Protein AF-A0A950N643-F1 (afdb_monomer_lite)

Radius of gyration: 14.78 Å; chains: 1; bounding box: 33×23×45 Å

Structure (mmCIF, N/CA/C/O backbone):
data_AF-A0A950N643-F1
#
_entry.id   AF-A0A950N643-F1
#
loop_
_atom_site.group_PDB
_atom_site.id
_atom_site.type_symbol
_atom_site.label_atom_id
_atom_site.label_alt_id
_atom_site.label_comp_id
_atom_site.label_asym_id
_atom_site.label_entity_id
_atom_site.label_seq_id
_atom_site.pdbx_PDB_ins_code
_atom_site.Cartn_x
_atom_site.Cartn_y
_atom_site.Cartn_z
_atom_site.occupancy
_atom_site.B_iso_or_equiv
_atom_site.auth_seq_id
_atom_site.auth_comp_id
_atom_site.auth_asym_id
_atom_site.auth_atom_id
_atom_site.pdbx_PDB_model_num
ATOM 1 N N . MET A 1 1 ? -12.542 -0.946 17.076 1.00 48.72 1 MET A N 1
ATOM 2 C CA . MET A 1 1 ? -11.408 -0.650 16.179 1.00 48.72 1 MET A CA 1
ATOM 3 C C . MET A 1 1 ? -12.003 -0.438 14.802 1.00 48.72 1 MET A C 1
ATOM 5 O O . MET A 1 1 ? -13.019 -1.062 14.523 1.00 48.72 1 MET A O 1
ATOM 9 N N . ALA A 1 2 ? -11.521 0.533 14.033 1.00 50.44 2 ALA A N 1
ATOM 10 C CA . ALA A 1 2 ? -12.123 0.854 12.746 1.00 50.44 2 ALA A CA 1
ATOM 11 C C . ALA A 1 2 ? -11.788 -0.253 11.733 1.00 50.44 2 ALA A C 1
ATOM 13 O O . ALA A 1 2 ? -10.624 -0.421 11.410 1.00 50.44 2 ALA A O 1
ATOM 14 N N . ASP A 1 3 ? -12.788 -0.972 11.209 1.00 61.88 3 ASP A N 1
ATOM 15 C CA . ASP A 1 3 ? -12.683 -1.884 10.047 1.00 61.88 3 ASP A CA 1
ATOM 16 C C . ASP A 1 3 ? -12.406 -1.116 8.734 1.00 61.88 3 ASP A C 1
ATOM 18 O O . ASP A 1 3 ? -13.047 -1.327 7.702 1.00 61.88 3 ASP A O 1
ATOM 22 N N . ARG A 1 4 ? -11.530 -0.109 8.772 1.00 78.00 4 ARG A N 1
ATOM 23 C CA . ARG A 1 4 ? -11.276 0.771 7.633 1.00 78.00 4 ARG A CA 1
ATOM 24 C C . ARG A 1 4 ? -10.015 0.337 6.919 1.00 78.00 4 ARG A C 1
ATOM 26 O O . ARG A 1 4 ? -8.925 0.406 7.468 1.00 78.00 4 ARG A O 1
ATOM 33 N N . HIS A 1 5 ? -10.208 -0.047 5.669 1.00 84.00 5 HIS A N 1
ATOM 34 C CA . HIS A 1 5 ? -9.138 -0.226 4.709 1.00 84.00 5 HIS A CA 1
ATOM 35 C C . HIS A 1 5 ? -8.853 1.112 4.030 1.00 84.00 5 HIS A C 1
ATOM 37 O O . HIS A 1 5 ? -9.776 1.833 3.638 1.00 84.00 5 HIS A O 1
ATOM 43 N N . TYR A 1 6 ? -7.576 1.437 3.881 1.00 88.50 6 TYR A N 1
ATOM 44 C CA . TYR A 1 6 ? -7.103 2.629 3.196 1.00 88.50 6 TYR A CA 1
ATOM 45 C C . TYR A 1 6 ? -6.353 2.216 1.937 1.00 88.50 6 TYR A C 1
ATOM 47 O O . TYR A 1 6 ? -5.397 1.452 2.002 1.00 88.50 6 TYR A O 1
ATOM 55 N N . CYS A 1 7 ? -6.786 2.723 0.787 1.00 89.94 7 CYS A N 1
ATOM 56 C CA . CYS A 1 7 ? -6.141 2.457 -0.495 1.00 89.94 7 CYS A CA 1
ATOM 57 C C . CYS A 1 7 ? -5.349 3.685 -0.948 1.00 89.94 7 CYS A C 1
ATOM 59 O O . CYS A 1 7 ? -5.884 4.799 -0.948 1.00 89.94 7 CYS A O 1
ATOM 61 N N . PHE A 1 8 ? -4.113 3.474 -1.389 1.00 90.00 8 PHE A N 1
ATOM 62 C CA . PHE A 1 8 ? -3.207 4.513 -1.866 1.00 90.00 8 PHE A CA 1
ATOM 63 C C . PHE A 1 8 ? -2.566 4.121 -3.197 1.00 90.00 8 PHE A C 1
ATOM 65 O O . PHE A 1 8 ? -2.292 2.949 -3.439 1.00 90.00 8 PHE A O 1
ATOM 72 N N . VAL A 1 9 ? -2.289 5.113 -4.040 1.00 88.31 9 VAL A N 1
ATOM 73 C CA . VAL A 1 9 ? -1.297 5.016 -5.118 1.00 88.31 9 VAL A CA 1
ATOM 74 C C . VAL A 1 9 ? -0.037 5.695 -4.634 1.00 88.31 9 VAL A C 1
ATOM 76 O O . VAL A 1 9 ? -0.090 6.831 -4.170 1.00 88.31 9 VAL A O 1
ATOM 79 N N . VAL A 1 10 ? 1.082 5.010 -4.779 1.00 86.50 10 VAL A N 1
ATOM 80 C CA . VAL A 1 10 ? 2.407 5.550 -4.531 1.00 86.50 10 VAL A CA 1
ATOM 81 C C . VAL A 1 10 ? 3.131 5.611 -5.864 1.00 86.50 10 VAL A C 1
ATOM 83 O O . VAL A 1 10 ? 3.500 4.579 -6.430 1.00 86.50 10 VAL A O 1
ATOM 86 N N . ASP A 1 11 ? 3.288 6.819 -6.391 1.00 82.00 11 ASP A N 1
ATOM 87 C CA . ASP A 1 11 ? 4.081 7.034 -7.596 1.00 82.00 11 ASP A CA 1
ATOM 88 C C . ASP A 1 11 ? 5.568 6.915 -7.253 1.00 82.00 11 ASP A C 1
ATOM 90 O O . ASP A 1 11 ? 6.001 7.276 -6.155 1.00 82.00 11 ASP A O 1
ATOM 94 N N . PHE A 1 12 ? 6.377 6.408 -8.180 1.00 74.56 12 PHE A N 1
ATOM 95 C CA . PHE A 1 12 ? 7.824 6.439 -8.020 1.00 74.56 12 PHE A CA 1
ATOM 96 C C . PHE A 1 12 ? 8.524 6.808 -9.322 1.00 74.56 12 PHE A C 1
ATOM 98 O O . PHE A 1 12 ? 8.156 6.369 -10.414 1.00 74.56 12 PHE A O 1
ATOM 105 N N . GLU A 1 13 ? 9.560 7.627 -9.181 1.00 64.00 13 GLU A N 1
ATOM 106 C CA . GLU A 1 13 ? 10.451 8.005 -10.267 1.00 64.00 13 GLU A CA 1
ATOM 107 C C . GLU A 1 13 ? 11.688 7.107 -10.187 1.00 64.00 13 GLU A C 1
ATOM 109 O O . GLU A 1 13 ? 12.497 7.218 -9.268 1.00 64.00 13 GLU A O 1
ATOM 114 N N . GLY A 1 14 ? 11.806 6.167 -11.124 1.00 54.09 14 GLY A N 1
ATOM 115 C CA . GLY A 1 14 ? 13.040 5.420 -11.353 1.00 54.09 14 GLY A CA 1
ATOM 116 C C . GLY A 1 14 ? 13.685 5.911 -12.643 1.00 54.09 14 GLY A C 1
ATOM 117 O O . GLY A 1 14 ? 13.006 5.988 -13.668 1.00 54.09 14 GLY A O 1
ATOM 118 N N . GLU A 1 15 ? 14.979 6.237 -12.622 1.00 48.28 15 GLU A N 1
ATOM 119 C CA . GLU A 1 15 ? 15.734 6.428 -13.865 1.00 48.28 15 GLU A CA 1
ATOM 120 C C . GLU A 1 15 ? 15.702 5.115 -14.658 1.00 48.28 15 GLU A C 1
ATOM 122 O O . GLU A 1 15 ? 16.027 4.050 -14.150 1.00 48.28 15 GLU A O 1
ATOM 127 N N . THR A 1 16 ? 15.281 5.133 -15.916 1.00 48.22 16 THR A N 1
ATOM 128 C CA . THR A 1 16 ? 15.392 3.941 -16.761 1.00 48.22 16 THR A CA 1
ATOM 129 C C . THR A 1 16 ? 16.871 3.650 -17.016 1.00 48.22 16 THR A C 1
ATOM 131 O O . THR A 1 16 ? 17.483 4.317 -17.850 1.00 48.22 16 THR A O 1
ATOM 134 N N . THR A 1 17 ? 17.456 2.641 -16.362 1.00 40.19 17 THR A N 1
ATOM 135 C CA . THR A 1 17 ? 18.670 2.015 -16.902 1.00 40.19 17 THR A CA 1
ATOM 136 C C . THR A 1 17 ? 18.299 1.393 -18.242 1.00 40.19 17 THR A C 1
ATOM 138 O O . THR A 1 17 ? 17.423 0.536 -18.318 1.00 40.19 17 THR A O 1
ATOM 141 N N . THR A 1 18 ? 18.939 1.871 -19.306 1.00 40.62 18 THR A N 1
ATOM 142 C CA . THR A 1 18 ? 18.749 1.523 -20.725 1.00 40.62 18 THR A CA 1
ATOM 143 C C . THR A 1 18 ? 19.126 0.080 -21.086 1.00 40.62 18 THR A C 1
ATOM 145 O O . THR A 1 18 ? 19.541 -0.188 -22.211 1.00 40.62 18 THR A O 1
ATOM 148 N N . GLU A 1 19 ? 18.997 -0.866 -20.162 1.00 39.44 19 GLU A N 1
ATOM 149 C CA . GLU A 1 19 ? 19.151 -2.285 -20.455 1.00 39.44 19 GLU A CA 1
ATOM 150 C C . GLU A 1 19 ? 17.757 -2.920 -20.526 1.00 39.44 19 GLU A C 1
ATOM 152 O O . GLU A 1 19 ? 17.035 -2.928 -19.525 1.00 39.44 19 GLU A O 1
ATOM 157 N N . PRO A 1 20 ? 17.332 -3.415 -21.706 1.00 41.81 20 PRO A N 1
ATOM 158 C CA . PRO A 1 20 ? 16.043 -4.064 -21.878 1.00 41.81 20 PRO A CA 1
ATOM 159 C C . PRO A 1 20 ? 16.101 -5.458 -21.248 1.00 41.81 20 PRO A C 1
ATOM 161 O O . PRO A 1 20 ? 16.168 -6.479 -21.930 1.00 41.81 20 PRO A O 1
ATOM 164 N N . THR A 1 21 ? 16.064 -5.520 -19.921 1.00 43.59 21 THR A N 1
ATOM 165 C CA . THR A 1 21 ? 15.806 -6.763 -19.197 1.00 43.59 21 THR A CA 1
ATOM 166 C C . THR A 1 21 ? 14.306 -7.017 -19.258 1.00 43.59 21 THR A C 1
ATOM 168 O O . THR A 1 21 ? 13.578 -6.694 -18.331 1.00 43.59 21 THR A O 1
ATOM 171 N N . ALA A 1 22 ? 13.846 -7.494 -20.417 1.00 43.16 22 ALA A N 1
ATOM 172 C CA . ALA A 1 22 ? 12.583 -8.195 -20.651 1.00 43.16 22 ALA A CA 1
ATOM 173 C C . ALA A 1 22 ? 11.421 -7.891 -19.675 1.00 43.16 22 ALA A C 1
ATOM 175 O O . ALA A 1 22 ? 10.872 -8.807 -19.082 1.00 43.16 22 ALA A O 1
ATOM 176 N N . PHE A 1 23 ? 11.029 -6.624 -19.527 1.00 37.84 23 PHE A N 1
ATOM 177 C CA . PHE A 1 23 ? 9.724 -6.197 -19.015 1.00 37.84 23 PHE A CA 1
ATOM 178 C C . PHE A 1 23 ? 9.504 -4.734 -19.431 1.00 37.84 23 PHE A C 1
ATOM 180 O O . PHE A 1 23 ? 9.961 -3.810 -18.766 1.00 37.84 23 PHE A O 1
ATOM 187 N N . GLY A 1 24 ? 8.830 -4.549 -20.572 1.00 36.84 24 GLY A N 1
ATOM 188 C CA . GLY A 1 24 ? 8.222 -3.285 -21.002 1.00 36.84 24 GLY A CA 1
ATOM 189 C C . GLY A 1 24 ? 9.182 -2.118 -21.244 1.00 36.84 24 GLY A C 1
ATOM 190 O O . GLY A 1 24 ? 9.481 -1.340 -20.339 1.00 36.84 24 GLY A O 1
ATOM 191 N N . GLU A 1 25 ? 9.600 -1.948 -22.498 1.00 34.69 25 GLU A N 1
ATOM 192 C CA . GLU A 1 25 ? 10.139 -0.684 -23.003 1.00 34.69 25 GLU A CA 1
ATOM 193 C C . GLU A 1 25 ? 9.159 0.473 -22.716 1.00 34.69 25 GLU A C 1
ATOM 195 O O . GLU A 1 25 ? 7.977 0.383 -23.037 1.00 34.69 25 GLU A O 1
ATOM 200 N N . GLY A 1 26 ? 9.663 1.566 -22.131 1.00 37.91 26 GLY A N 1
ATOM 201 C CA . GLY A 1 26 ? 8.942 2.839 -22.004 1.00 37.91 26 GLY A CA 1
ATOM 202 C C . GLY A 1 26 ? 8.021 2.965 -20.787 1.00 37.91 26 GLY A C 1
ATOM 203 O O . GLY A 1 26 ? 6.809 3.059 -20.929 1.00 37.91 26 GLY A O 1
ATOM 204 N N . LEU A 1 27 ? 8.584 3.051 -19.579 1.00 43.62 27 LEU A N 1
ATOM 205 C CA . LEU A 1 27 ? 7.814 3.334 -18.363 1.00 43.62 27 LEU A CA 1
ATOM 206 C C . LEU A 1 27 ? 8.223 4.694 -17.791 1.00 43.62 27 LEU A C 1
ATOM 208 O O . LEU A 1 27 ? 9.147 4.781 -16.994 1.00 43.62 27 LEU A O 1
ATOM 212 N N . THR A 1 28 ? 7.539 5.761 -18.208 1.00 46.94 28 THR A N 1
ATOM 213 C CA . THR A 1 28 ? 7.736 7.117 -17.660 1.00 46.94 28 THR A CA 1
ATOM 214 C C . THR A 1 28 ? 7.043 7.331 -16.314 1.00 46.94 28 THR A C 1
ATOM 216 O O . THR A 1 28 ? 7.369 8.292 -15.627 1.00 46.94 28 THR A O 1
ATOM 219 N N . ARG A 1 29 ? 6.115 6.449 -15.912 1.00 53.22 29 ARG A N 1
ATOM 220 C CA . ARG A 1 29 ? 5.518 6.409 -14.567 1.00 53.22 29 ARG A CA 1
ATOM 221 C C . ARG A 1 29 ? 5.190 4.972 -14.187 1.00 53.22 29 ARG A C 1
ATOM 223 O O . ARG A 1 29 ? 4.379 4.325 -14.849 1.00 53.22 29 ARG A O 1
ATOM 230 N N . ARG A 1 30 ? 5.826 4.474 -13.133 1.00 71.88 30 ARG A N 1
ATOM 231 C CA . ARG A 1 30 ? 5.443 3.231 -12.464 1.00 71.88 30 ARG A CA 1
ATOM 232 C C . ARG A 1 30 ? 4.845 3.627 -11.120 1.00 71.88 30 ARG A C 1
ATOM 234 O O . ARG A 1 30 ? 5.340 4.549 -10.475 1.00 71.88 30 ARG A O 1
ATOM 241 N N . SER A 1 31 ? 3.767 2.969 -10.726 1.00 79.44 31 SER A N 1
ATOM 242 C CA . SER A 1 31 ? 3.124 3.242 -9.447 1.00 79.44 31 SER A CA 1
ATOM 243 C C . SER A 1 31 ? 2.812 1.948 -8.720 1.00 79.44 31 SER A C 1
ATOM 245 O O . SER A 1 31 ? 2.638 0.894 -9.333 1.00 79.44 31 SER A O 1
ATOM 247 N N . VAL A 1 32 ? 2.803 2.007 -7.396 1.00 86.25 32 VAL A N 1
ATOM 248 C CA . VAL A 1 32 ? 2.423 0.890 -6.536 1.00 86.25 32 VAL A CA 1
ATOM 249 C C . VAL A 1 32 ? 1.085 1.237 -5.916 1.00 86.25 32 VAL A C 1
ATOM 251 O O . VAL A 1 32 ? 0.941 2.287 -5.295 1.00 86.25 32 VAL A O 1
ATOM 254 N N . ILE A 1 33 ? 0.095 0.373 -6.089 1.00 89.88 33 ILE A N 1
ATOM 255 C CA . ILE A 1 33 ? -1.148 0.484 -5.331 1.00 89.88 33 ILE A CA 1
ATOM 256 C C . ILE A 1 33 ? -0.936 -0.268 -4.030 1.00 89.88 33 ILE A C 1
ATOM 258 O O . ILE A 1 33 ? -0.491 -1.411 -4.063 1.00 89.88 33 ILE A O 1
ATOM 262 N N . VAL A 1 34 ? -1.232 0.365 -2.902 1.00 90.56 34 VAL A N 1
ATOM 263 C CA . VAL A 1 34 ? -1.120 -0.253 -1.582 1.00 90.56 34 VAL A CA 1
ATOM 264 C C . VAL A 1 34 ? -2.437 -0.107 -0.848 1.00 90.56 34 VAL A C 1
ATOM 266 O O . VAL A 1 34 ? -2.996 0.984 -0.745 1.00 90.56 34 VAL A O 1
ATOM 269 N N . GLU A 1 35 ? -2.929 -1.219 -0.339 1.00 92.62 35 GLU A N 1
ATOM 270 C CA . GLU A 1 35 ? -4.045 -1.282 0.578 1.00 92.62 35 GLU A CA 1
ATOM 271 C C . GLU A 1 35 ? -3.523 -1.591 1.977 1.00 92.62 35 GLU A C 1
ATOM 273 O O . GLU A 1 35 ? -2.801 -2.565 2.183 1.00 92.62 35 GLU A O 1
ATOM 278 N N . VAL A 1 36 ? -3.932 -0.765 2.932 1.00 90.56 36 VAL A N 1
ATOM 279 C CA . VAL A 1 36 ? -3.579 -0.879 4.342 1.00 90.56 36 VAL A CA 1
ATOM 280 C C . VAL A 1 36 ? -4.860 -1.110 5.133 1.00 90.56 36 VAL A C 1
ATOM 282 O O . VAL A 1 36 ? -5.735 -0.244 5.199 1.00 90.56 36 VAL A O 1
ATOM 285 N N . GLY A 1 37 ? -4.986 -2.309 5.680 1.00 88.62 37 GLY A N 1
ATOM 286 C CA . GLY A 1 37 ? -6.016 -2.711 6.623 1.00 88.62 37 GLY A CA 1
ATOM 287 C C . GLY A 1 37 ? -5.675 -2.301 8.059 1.00 88.62 37 GLY A C 1
ATOM 288 O O . GLY A 1 37 ? -4.548 -1.891 8.356 1.00 88.62 37 GLY A O 1
ATOM 289 N N . PRO A 1 38 ? -6.645 -2.407 8.975 1.00 84.38 38 PRO A N 1
ATOM 290 C CA . PRO A 1 38 ? -6.471 -2.005 10.367 1.00 84.38 38 PRO A CA 1
ATOM 291 C C . PRO A 1 38 ? -5.437 -2.838 11.132 1.00 84.38 38 PRO A C 1
ATOM 293 O O . PRO A 1 38 ? -4.916 -2.366 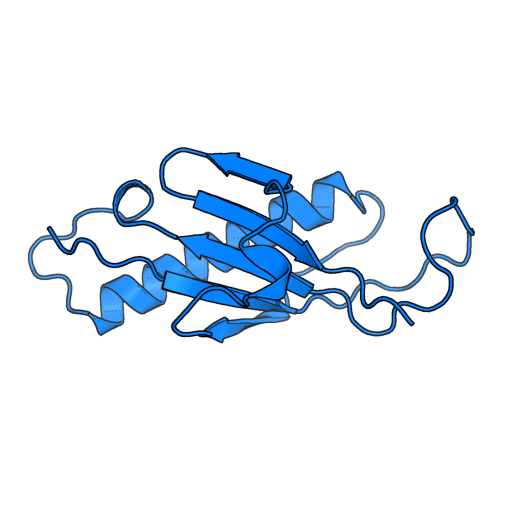12.138 1.00 84.38 38 PRO A O 1
ATOM 296 N N . GLU A 1 39 ? -5.121 -4.052 10.679 1.00 85.94 39 GLU A N 1
ATOM 297 C CA . GLU A 1 39 ? -4.122 -4.925 11.307 1.00 85.94 39 GLU A CA 1
ATOM 298 C C . GLU A 1 39 ? -2.695 -4.385 11.162 1.00 85.94 39 GLU A C 1
ATOM 300 O O . GLU A 1 39 ? -1.836 -4.684 11.991 1.00 85.94 39 GLU A O 1
ATOM 305 N N . ALA A 1 40 ? -2.459 -3.575 10.129 1.00 84.44 40 ALA A N 1
ATOM 306 C CA . ALA A 1 40 ? -1.186 -2.917 9.873 1.00 84.44 40 ALA A CA 1
ATOM 307 C C . ALA A 1 40 ? -1.039 -1.579 10.612 1.00 84.44 40 ALA A C 1
ATOM 309 O O . ALA A 1 40 ? 0.032 -0.974 10.583 1.00 84.44 40 ALA A O 1
ATOM 310 N N . LEU A 1 41 ? -2.112 -1.105 11.252 1.00 83.44 41 LEU A N 1
ATOM 311 C CA . LEU A 1 41 ? -2.137 0.157 11.979 1.00 83.44 41 LEU A CA 1
ATOM 312 C C . LEU A 1 41 ? -1.987 -0.090 13.474 1.00 83.44 41 LEU A C 1
ATOM 314 O O . LEU A 1 41 ? -2.568 -1.011 14.055 1.00 83.44 41 LEU A O 1
ATOM 318 N N . THR A 1 42 ? -1.229 0.779 14.125 1.00 78.62 42 THR A N 1
ATOM 319 C CA . THR A 1 42 ? -1.062 0.742 15.570 1.00 78.62 42 THR A CA 1
ATOM 320 C C . THR A 1 42 ? -2.343 1.272 16.218 1.00 78.62 42 THR A C 1
ATOM 322 O O . THR A 1 42 ? -2.738 2.410 15.957 1.00 78.62 42 THR A O 1
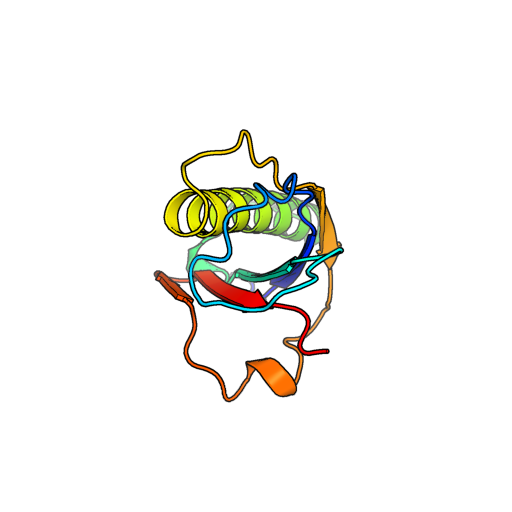ATOM 325 N N . PRO A 1 43 ? -3.020 0.507 17.093 1.00 65.25 43 PRO A N 1
ATOM 326 C CA . PRO A 1 43 ? -4.213 1.000 17.765 1.00 65.25 43 PRO A CA 1
ATOM 327 C C . PRO A 1 43 ? -3.816 2.073 18.785 1.00 65.25 43 PRO A C 1
ATOM 329 O O . PRO A 1 43 ? -3.484 1.773 19.931 1.00 65.25 43 PRO A O 1
ATOM 332 N N . ALA A 1 44 ? -3.842 3.340 18.378 1.00 64.94 44 ALA A N 1
ATOM 333 C CA . ALA A 1 44 ? -3.660 4.458 19.291 1.00 64.94 44 ALA A CA 1
ATOM 334 C C . ALA A 1 44 ? -5.002 4.809 19.957 1.00 64.94 44 ALA A C 1
ATOM 336 O O . ALA A 1 44 ? -5.994 5.120 19.292 1.00 64.94 44 ALA A O 1
ATOM 337 N N . GLU A 1 45 ? -5.049 4.767 21.291 1.00 63.62 45 GLU A N 1
ATOM 338 C CA . GLU A 1 45 ? -6.219 5.226 22.044 1.00 63.62 45 GLU A CA 1
ATOM 339 C C . GLU A 1 45 ? -6.491 6.705 21.729 1.00 63.62 45 GLU A C 1
ATOM 341 O O . GLU A 1 45 ? -5.652 7.575 21.956 1.00 63.62 45 GLU A O 1
ATOM 346 N N . GLY A 1 46 ? -7.672 6.996 21.175 1.00 64.44 46 GLY A N 1
ATOM 347 C CA . GLY A 1 46 ? -8.045 8.349 20.755 1.00 64.44 46 GLY A CA 1
ATOM 348 C C . GLY A 1 46 ? -7.536 8.760 19.370 1.00 64.44 46 GLY A C 1
ATOM 349 O O . GLY A 1 46 ? -7.599 9.948 19.041 1.00 64.44 46 GLY A O 1
ATOM 350 N N . ALA A 1 47 ? -7.066 7.816 18.546 1.00 68.56 47 ALA A N 1
ATOM 351 C CA . ALA A 1 47 ? 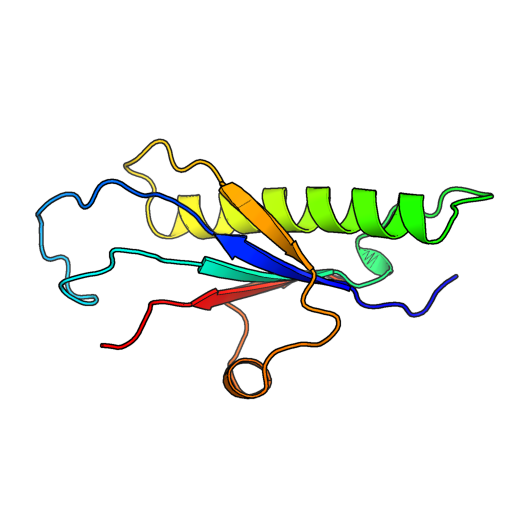-6.743 8.088 17.150 1.00 68.56 47 ALA A CA 1
ATOM 352 C C . ALA A 1 47 ? -7.947 8.709 16.430 1.00 68.56 47 ALA A C 1
ATOM 354 O O . ALA A 1 47 ? -9.067 8.196 16.451 1.00 68.56 47 ALA A O 1
ATOM 355 N N . THR A 1 48 ? -7.717 9.856 15.798 1.00 79.94 48 THR A N 1
ATOM 356 C CA . THR A 1 48 ? -8.714 10.446 14.904 1.00 79.94 48 THR A CA 1
ATOM 357 C C . THR A 1 48 ? -8.611 9.775 13.534 1.00 79.94 48 THR A C 1
ATOM 359 O O . THR A 1 48 ? -7.506 9.395 13.145 1.00 79.94 48 THR A O 1
ATOM 362 N N . PRO A 1 49 ? -9.689 9.736 12.729 1.00 77.44 49 PRO A N 1
ATOM 363 C CA . PRO A 1 49 ? -9.634 9.187 11.369 1.00 77.44 49 PRO A CA 1
ATOM 364 C C . PRO A 1 49 ? -8.541 9.808 10.486 1.00 77.44 49 PRO A C 1
ATOM 366 O O . PRO A 1 49 ? -8.058 9.186 9.546 1.00 77.44 49 PRO A O 1
ATOM 369 N N . ARG A 1 50 ? -8.151 11.053 10.787 1.00 81.38 50 ARG A N 1
ATOM 370 C CA . ARG A 1 50 ? -7.055 11.756 10.116 1.00 81.38 50 ARG A CA 1
ATOM 371 C C . ARG A 1 50 ? -5.680 11.219 10.519 1.00 81.38 50 ARG A C 1
ATOM 373 O O . ARG A 1 50 ? -4.800 11.170 9.670 1.00 81.38 50 ARG A O 1
ATOM 380 N N . ALA A 1 51 ? -5.492 10.867 11.790 1.00 82.56 51 ALA A N 1
ATOM 381 C CA . ALA A 1 51 ? -4.252 10.265 12.272 1.00 82.56 51 ALA A CA 1
ATOM 382 C C . ALA A 1 51 ? -4.083 8.849 11.703 1.00 82.56 51 ALA A C 1
ATOM 384 O O . ALA A 1 51 ? -3.023 8.549 11.171 1.00 82.56 51 ALA A O 1
ATOM 385 N N . GLU A 1 52 ? -5.157 8.050 11.699 1.00 84.06 52 GLU A N 1
ATOM 386 C CA . GLU A 1 52 ? -5.172 6.711 11.086 1.00 84.06 52 GLU A CA 1
ATOM 387 C C . GLU A 1 52 ? -4.820 6.774 9.592 1.00 84.06 52 GLU A C 1
ATOM 389 O O . GLU A 1 52 ? -3.971 6.028 9.120 1.00 84.06 52 GLU A O 1
ATOM 394 N N . ALA A 1 53 ? -5.407 7.717 8.844 1.00 83.88 53 ALA A N 1
ATOM 395 C CA . ALA A 1 53 ? -5.103 7.887 7.423 1.00 83.88 53 ALA A CA 1
ATOM 396 C C . ALA A 1 53 ? -3.649 8.324 7.160 1.00 83.88 53 ALA A C 1
ATOM 398 O O . ALA A 1 53 ? -3.070 7.940 6.147 1.00 83.88 53 ALA A O 1
ATOM 399 N N . ALA A 1 54 ? -3.067 9.138 8.047 1.00 85.69 54 ALA A N 1
ATOM 400 C CA . ALA A 1 54 ? -1.674 9.564 7.932 1.00 85.69 54 ALA A CA 1
ATOM 401 C C . ALA A 1 54 ? -0.707 8.407 8.219 1.00 85.69 54 ALA A C 1
ATOM 403 O O . ALA A 1 54 ? 0.265 8.233 7.491 1.00 85.69 54 ALA A O 1
ATOM 404 N N . GLU A 1 55 ? -1.000 7.591 9.230 1.00 88.50 55 GLU A N 1
ATOM 405 C CA . GLU A 1 55 ? -0.235 6.378 9.524 1.00 88.50 55 GLU A CA 1
ATOM 406 C C . GLU A 1 55 ? -0.336 5.368 8.377 1.00 88.50 55 GLU A C 1
ATOM 408 O O . GLU A 1 55 ? 0.682 4.875 7.897 1.00 88.50 55 GLU A O 1
ATOM 413 N N . ALA A 1 56 ? -1.544 5.145 7.853 1.00 88.75 56 ALA A N 1
ATOM 414 C CA . ALA A 1 56 ? -1.758 4.274 6.705 1.00 88.75 56 ALA A CA 1
ATOM 415 C C . ALA A 1 56 ? -0.996 4.751 5.456 1.00 88.75 56 ALA A C 1
ATOM 417 O O . ALA A 1 56 ? -0.464 3.931 4.711 1.00 88.75 56 ALA A O 1
ATOM 418 N N . ALA A 1 57 ? -0.885 6.066 5.244 1.00 88.44 57 ALA A N 1
ATOM 419 C CA . ALA A 1 57 ? -0.091 6.623 4.152 1.00 88.44 57 ALA A CA 1
ATOM 420 C C . ALA A 1 57 ? 1.418 6.359 4.328 1.00 88.44 57 ALA A C 1
ATOM 422 O O . ALA A 1 57 ? 2.100 6.033 3.355 1.00 88.44 57 ALA A O 1
ATOM 423 N N . GLU A 1 58 ? 1.943 6.453 5.553 1.00 89.00 58 GLU A N 1
ATOM 424 C CA . GLU A 1 58 ? 3.349 6.135 5.854 1.00 89.00 58 GLU A CA 1
ATOM 425 C C . GLU A 1 58 ? 3.647 4.636 5.690 1.00 89.00 58 GLU A C 1
ATOM 427 O O . GLU A 1 58 ? 4.681 4.269 5.117 1.00 89.00 58 GLU A O 1
ATOM 432 N N . VAL A 1 59 ? 2.725 3.766 6.120 1.00 90.56 59 VAL A N 1
ATOM 433 C CA . VAL A 1 59 ? 2.800 2.315 5.873 1.00 90.56 59 VAL A CA 1
ATOM 434 C C . VAL A 1 59 ? 2.813 2.046 4.370 1.00 90.56 59 VAL A C 1
ATOM 436 O O . VAL A 1 59 ? 3.739 1.408 3.873 1.00 90.56 59 VAL A O 1
ATOM 439 N N . ALA A 1 60 ? 1.864 2.621 3.625 1.00 90.00 60 ALA A N 1
ATOM 440 C CA . ALA A 1 60 ? 1.781 2.468 2.176 1.00 90.00 60 ALA A CA 1
ATOM 441 C C . ALA A 1 60 ? 3.072 2.896 1.467 1.00 90.00 60 ALA A C 1
ATOM 443 O O . ALA A 1 60 ? 3.573 2.191 0.590 1.00 90.00 60 ALA A O 1
ATOM 444 N N . ARG A 1 61 ? 3.655 4.026 1.876 1.00 88.19 61 ARG A N 1
ATOM 445 C CA . ARG A 1 61 ? 4.928 4.515 1.338 1.00 88.19 61 ARG A CA 1
ATOM 446 C C . ARG A 1 61 ? 6.088 3.565 1.626 1.00 88.19 61 ARG A C 1
ATOM 448 O O . ARG A 1 61 ? 6.946 3.359 0.767 1.00 88.19 61 ARG A O 1
ATOM 455 N N . THR A 1 62 ? 6.135 3.010 2.832 1.00 88.50 62 THR A N 1
ATOM 456 C CA . THR A 1 62 ? 7.183 2.071 3.249 1.00 88.50 62 THR A CA 1
ATOM 457 C C . THR A 1 62 ? 7.088 0.777 2.450 1.00 88.50 62 THR A C 1
ATOM 459 O O . THR A 1 62 ? 8.065 0.399 1.805 1.00 88.50 62 THR A O 1
ATOM 462 N N . THR A 1 63 ? 5.900 0.177 2.378 1.00 88.00 63 THR A N 1
ATOM 463 C CA . THR A 1 63 ? 5.652 -1.026 1.574 1.00 88.00 63 THR A CA 1
ATOM 464 C C . THR A 1 63 ? 5.961 -0.788 0.099 1.00 88.00 63 THR A C 1
ATOM 466 O O . THR A 1 63 ? 6.623 -1.606 -0.534 1.00 88.00 63 THR A O 1
ATOM 469 N N . ALA A 1 64 ? 5.552 0.353 -0.462 1.00 85.62 64 ALA A N 1
ATOM 470 C CA . ALA A 1 64 ? 5.884 0.688 -1.842 1.00 85.62 64 ALA A CA 1
ATOM 471 C C . ALA A 1 64 ? 7.403 0.738 -2.065 1.00 85.62 64 ALA A C 1
ATOM 473 O O . ALA A 1 64 ? 7.886 0.158 -3.032 1.00 85.62 64 ALA A O 1
ATOM 474 N N . ASN A 1 65 ? 8.174 1.359 -1.163 1.00 83.12 65 ASN A N 1
ATOM 475 C CA . ASN A 1 65 ? 9.639 1.355 -1.255 1.00 83.12 65 ASN A CA 1
ATOM 476 C C . ASN A 1 65 ? 10.227 -0.061 -1.244 1.00 83.12 65 ASN A C 1
ATOM 478 O O . ASN A 1 65 ? 11.182 -0.320 -1.973 1.00 83.12 65 ASN A O 1
ATOM 482 N N . GLU A 1 66 ? 9.691 -0.962 -0.424 1.00 83.56 66 GLU A N 1
ATOM 483 C CA . GLU A 1 66 ? 10.144 -2.356 -0.358 1.00 83.56 66 GLU A CA 1
ATOM 484 C C . GLU A 1 66 ? 9.860 -3.098 -1.664 1.00 83.56 66 GLU A C 1
ATOM 486 O O . GLU A 1 66 ? 10.783 -3.669 -2.246 1.00 83.56 66 GLU A O 1
ATOM 491 N N . VAL A 1 67 ? 8.633 -2.990 -2.185 1.00 82.38 67 VAL A N 1
ATOM 492 C CA . VAL A 1 67 ? 8.249 -3.562 -3.488 1.00 82.38 67 VAL A CA 1
ATOM 493 C C . VAL A 1 67 ? 9.155 -3.038 -4.598 1.00 82.38 67 VAL A C 1
ATOM 495 O O . VAL A 1 67 ? 9.648 -3.802 -5.427 1.00 82.38 67 VAL A O 1
ATOM 498 N N . ILE A 1 68 ? 9.407 -1.729 -4.619 1.00 76.69 68 ILE A N 1
ATOM 499 C CA . ILE A 1 68 ? 10.250 -1.121 -5.648 1.00 76.69 68 ILE A CA 1
ATOM 500 C C . ILE A 1 68 ? 11.703 -1.594 -5.5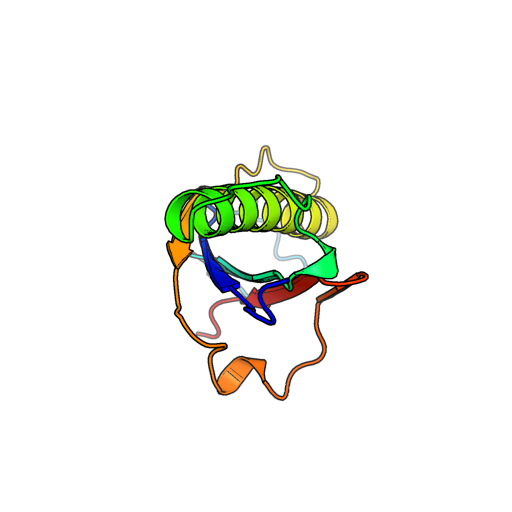15 1.00 76.69 68 ILE A C 1
ATOM 502 O O . ILE A 1 68 ? 12.346 -1.841 -6.532 1.00 76.69 68 ILE A O 1
ATOM 506 N N . ARG A 1 69 ? 12.233 -1.735 -4.294 1.00 74.19 69 ARG A N 1
ATOM 507 C CA . ARG A 1 69 ? 13.597 -2.240 -4.060 1.00 74.19 69 ARG A CA 1
ATOM 508 C C . ARG A 1 69 ? 13.771 -3.690 -4.491 1.00 74.19 69 ARG A C 1
ATOM 510 O O . ARG A 1 69 ? 14.842 -4.019 -4.990 1.00 74.19 69 ARG A O 1
ATOM 517 N N . ASP A 1 70 ? 12.755 -4.526 -4.310 1.00 73.69 70 ASP A N 1
ATOM 518 C CA . ASP A 1 70 ? 12.798 -5.924 -4.749 1.00 73.69 70 ASP A CA 1
ATOM 519 C C . ASP A 1 70 ? 12.853 -6.027 -6.283 1.00 73.69 70 ASP A C 1
ATOM 521 O O . ASP A 1 70 ? 13.642 -6.781 -6.851 1.00 73.69 70 ASP A O 1
ATOM 525 N N . VAL A 1 71 ? 12.082 -5.180 -6.969 1.00 67.19 71 VAL A N 1
ATOM 526 C CA . VAL A 1 71 ? 11.961 -5.199 -8.435 1.00 67.19 71 VAL A CA 1
ATOM 527 C C . VAL A 1 71 ? 13.091 -4.431 -9.129 1.00 67.19 71 VAL A C 1
ATOM 529 O O . VAL A 1 71 ? 13.523 -4.797 -10.223 1.00 67.19 71 VAL A O 1
ATOM 532 N N . ILE A 1 72 ? 13.566 -3.344 -8.521 1.00 65.88 72 ILE A N 1
ATOM 533 C CA . ILE A 1 72 ? 14.584 -2.440 -9.068 1.00 65.88 72 ILE A CA 1
ATOM 534 C C . ILE A 1 72 ? 15.641 -2.175 -7.977 1.00 65.88 72 ILE A C 1
ATOM 536 O O . ILE A 1 72 ? 15.714 -1.080 -7.419 1.00 65.88 72 ILE A O 1
ATOM 540 N N . PRO A 1 73 ? 16.498 -3.157 -7.651 1.00 61.38 73 PRO A N 1
ATOM 541 C CA . PRO A 1 73 ? 17.477 -3.025 -6.567 1.00 61.38 73 PRO A CA 1
ATOM 542 C C . PRO A 1 73 ? 18.622 -2.050 -6.888 1.00 61.38 73 PRO A C 1
ATOM 544 O O . PRO A 1 73 ? 19.388 -1.669 -6.006 1.00 61.38 73 PRO A O 1
ATOM 547 N N . THR A 1 74 ? 18.775 -1.669 -8.158 1.00 55.22 74 THR A N 1
ATOM 548 C CA . THR A 1 74 ? 19.959 -0.989 -8.699 1.00 55.22 74 THR A CA 1
ATOM 549 C C . THR A 1 74 ? 19.894 0.537 -8.678 1.00 55.22 74 THR A C 1
ATOM 551 O O . THR A 1 74 ? 20.898 1.178 -8.982 1.00 55.22 74 THR A O 1
ATOM 554 N N . ILE A 1 75 ? 18.757 1.134 -8.316 1.00 53.44 75 ILE A N 1
ATOM 555 C CA . ILE A 1 75 ? 18.545 2.588 -8.368 1.00 53.44 75 ILE A CA 1
ATOM 556 C C . ILE A 1 75 ? 18.096 3.070 -6.988 1.00 53.44 75 ILE A C 1
ATOM 558 O O . ILE A 1 75 ? 17.338 2.357 -6.325 1.00 53.44 75 ILE A O 1
ATOM 562 N N . PRO A 1 76 ? 18.542 4.254 -6.519 1.00 55.19 76 PRO A N 1
ATOM 563 C CA . PRO A 1 76 ? 17.963 4.904 -5.349 1.00 55.19 76 PRO A CA 1
ATOM 564 C C . PRO A 1 76 ? 16.506 5.286 -5.640 1.00 55.19 76 PRO A C 1
ATOM 566 O O . PRO A 1 76 ? 16.180 6.429 -5.942 1.00 55.19 76 PRO A O 1
ATOM 569 N N . ASN A 1 77 ? 15.621 4.300 -5.568 1.00 57.62 77 ASN A N 1
ATOM 570 C CA . ASN A 1 77 ? 14.201 4.508 -5.730 1.00 57.62 77 ASN A CA 1
ATOM 571 C C . ASN A 1 77 ? 13.662 5.123 -4.449 1.00 57.62 77 ASN A C 1
ATOM 573 O O . ASN A 1 77 ? 13.868 4.599 -3.350 1.00 57.62 77 ASN A O 1
ATOM 577 N N . THR A 1 78 ? 12.980 6.247 -4.608 1.00 61.16 78 THR A N 1
ATOM 578 C CA . THR A 1 78 ? 12.264 6.895 -3.520 1.00 61.16 78 THR A CA 1
ATOM 579 C C . THR A 1 78 ? 10.795 6.876 -3.896 1.00 61.16 78 THR A C 1
ATOM 581 O O . THR A 1 78 ? 10.416 7.458 -4.910 1.00 61.16 78 THR A O 1
ATOM 584 N N . ALA A 1 79 ? 9.975 6.194 -3.097 1.00 63.09 79 ALA A N 1
ATOM 585 C CA . ALA A 1 79 ? 8.530 6.348 -3.143 1.00 63.09 79 ALA A CA 1
ATOM 586 C C . ALA A 1 79 ? 8.200 7.845 -3.057 1.00 63.09 79 ALA A C 1
ATOM 588 O O . ALA A 1 79 ? 8.573 8.517 -2.081 1.00 63.09 79 ALA A O 1
ATOM 589 N N . GLY A 1 80 ? 7.572 8.340 -4.119 1.00 69.94 80 GLY A N 1
ATOM 590 C CA . GLY A 1 80 ? 7.207 9.729 -4.322 1.00 69.94 80 GLY A CA 1
ATOM 591 C C . GLY A 1 80 ? 5.874 10.047 -3.660 1.00 69.94 80 GLY A C 1
ATOM 592 O O . GLY A 1 80 ? 5.663 9.741 -2.483 1.00 69.94 80 GLY A O 1
ATOM 593 N N . ASP A 1 81 ? 4.988 10.693 -4.411 1.00 79.69 81 ASP A N 1
ATOM 594 C CA . ASP A 1 81 ? 3.694 11.135 -3.909 1.00 79.69 81 ASP A CA 1
ATOM 595 C C . ASP A 1 81 ? 2.780 9.954 -3.552 1.00 79.69 81 ASP A C 1
ATOM 597 O O . ASP A 1 81 ? 2.584 9.019 -4.332 1.00 79.69 81 ASP A O 1
ATOM 601 N N . VAL A 1 82 ? 2.193 10.030 -2.355 1.00 84.12 82 VAL A N 1
ATOM 602 C CA . VAL A 1 82 ? 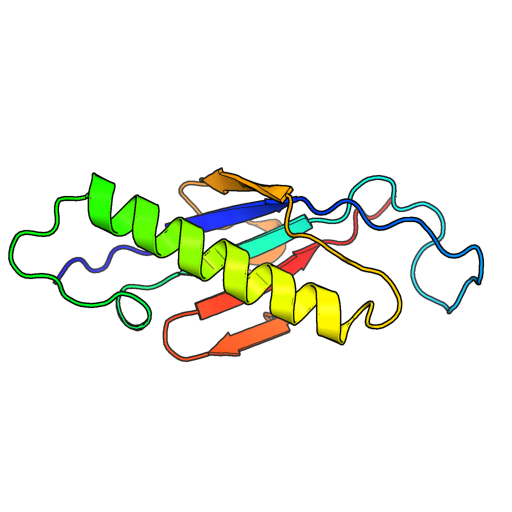1.187 9.086 -1.861 1.00 84.12 82 VAL A CA 1
ATOM 603 C C . VAL A 1 82 ? -0.187 9.719 -2.036 1.00 84.12 82 VAL A C 1
ATOM 605 O O . VAL A 1 82 ? -0.544 10.673 -1.342 1.00 84.12 82 VAL A O 1
ATOM 608 N N . THR A 1 83 ? -0.975 9.180 -2.959 1.00 86.00 83 THR A N 1
ATOM 609 C CA . THR A 1 83 ? -2.317 9.672 -3.274 1.00 86.00 83 THR A CA 1
ATOM 610 C C . THR A 1 83 ? -3.376 8.712 -2.732 1.00 86.00 83 THR A C 1
ATOM 612 O O . THR A 1 83 ? -3.387 7.545 -3.125 1.00 86.00 83 THR A O 1
ATOM 615 N N . PRO A 1 84 ? -4.304 9.157 -1.867 1.00 86.56 84 PRO A N 1
ATOM 616 C CA . PRO A 1 84 ? -5.402 8.312 -1.406 1.00 86.56 84 PRO A CA 1
ATOM 617 C C . PRO A 1 84 ? -6.408 8.051 -2.537 1.00 86.56 84 PRO A C 1
ATOM 619 O O . PRO A 1 84 ? -6.873 8.982 -3.193 1.00 86.56 84 PRO A O 1
ATOM 622 N N . LEU A 1 85 ? -6.782 6.785 -2.734 1.00 81.94 85 LEU A N 1
ATOM 623 C CA . LEU A 1 85 ? -7.760 6.348 -3.738 1.00 81.94 85 LEU A CA 1
ATOM 624 C C . LEU A 1 85 ? -9.178 6.171 -3.189 1.00 81.94 85 LEU A C 1
ATOM 626 O O . LEU A 1 85 ? -10.136 6.110 -3.957 1.00 81.94 85 LEU A O 1
ATOM 630 N N . GLY A 1 86 ? -9.321 6.051 -1.869 1.00 81.12 86 GLY A N 1
ATOM 631 C CA . GLY A 1 86 ? -10.576 5.664 -1.221 1.00 81.12 86 GLY A CA 1
ATOM 632 C C . GLY A 1 86 ? -10.866 4.169 -1.363 1.00 81.12 86 GLY A C 1
ATOM 633 O O . GLY A 1 86 ? -10.973 3.485 -0.352 1.00 81.12 86 GLY A O 1
ATOM 634 N N . GLU A 1 87 ? -10.923 3.654 -2.592 1.00 82.19 87 GLU A N 1
ATOM 635 C CA . GLU A 1 87 ? -11.154 2.236 -2.892 1.00 82.19 87 GLU A CA 1
ATOM 636 C C . GLU A 1 87 ? -10.103 1.666 -3.851 1.00 82.19 87 GLU A C 1
ATOM 638 O O . GLU A 1 87 ? -9.480 2.383 -4.635 1.00 82.19 87 GLU A O 1
ATOM 643 N N . LEU A 1 88 ? -9.941 0.343 -3.812 1.00 81.56 88 LEU A N 1
ATOM 644 C CA . LEU A 1 88 ? -9.093 -0.389 -4.745 1.00 81.56 88 LEU A CA 1
ATOM 645 C C . LEU A 1 88 ? -9.611 -0.251 -6.185 1.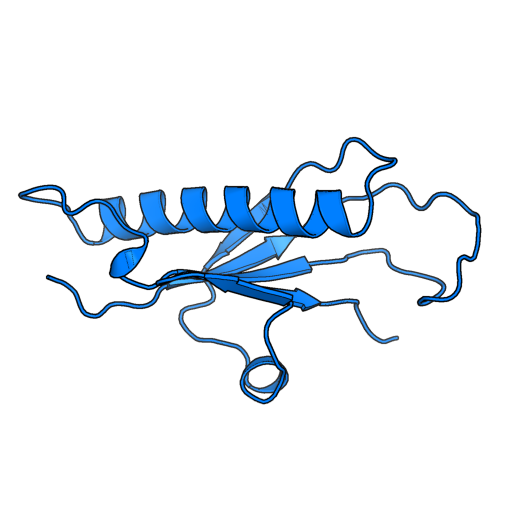00 81.56 88 LEU A C 1
ATOM 647 O O . LEU A 1 88 ? -10.800 -0.504 -6.425 1.00 81.56 88 LEU A O 1
ATOM 651 N N . PRO A 1 89 ? -8.744 0.085 -7.158 1.00 78.31 89 PRO A N 1
ATOM 652 C CA . PRO A 1 89 ? -9.135 0.132 -8.558 1.00 78.31 89 PRO A CA 1
ATOM 653 C C . PRO A 1 89 ? -9.626 -1.242 -9.038 1.00 78.31 89 PRO A C 1
ATOM 655 O O . PRO A 1 89 ? -9.071 -2.270 -8.639 1.00 78.31 89 PRO A O 1
ATOM 658 N N . PRO A 1 90 ? -10.667 -1.295 -9.887 1.00 77.19 90 PRO A N 1
ATOM 659 C CA . PRO A 1 90 ? -11.251 -2.556 -10.337 1.00 77.19 90 PRO A CA 1
ATOM 660 C C . PRO A 1 90 ? -10.254 -3.420 -11.112 1.00 77.19 90 PRO A C 1
ATOM 662 O O . PRO A 1 90 ? -10.289 -4.635 -10.982 1.00 77.19 90 PRO A O 1
ATOM 665 N N . ASP A 1 91 ? -9.324 -2.807 -11.846 1.00 75.50 91 ASP A N 1
ATOM 666 C CA . ASP A 1 91 ? -8.254 -3.501 -12.568 1.00 75.50 91 ASP A CA 1
ATOM 667 C C . ASP A 1 91 ? -7.276 -4.245 -11.650 1.00 75.50 91 ASP A C 1
ATOM 669 O O . ASP A 1 91 ? -6.576 -5.142 -12.109 1.00 75.50 91 ASP A O 1
ATOM 673 N N . VAL A 1 92 ? -7.246 -3.904 -10.361 1.00 78.94 92 VAL A N 1
ATOM 674 C CA . VAL A 1 92 ? -6.363 -4.517 -9.364 1.00 78.94 92 VAL A CA 1
ATOM 675 C C . VAL A 1 92 ? -7.086 -5.536 -8.487 1.00 78.94 92 VAL A C 1
ATOM 677 O O . VAL A 1 92 ? -6.458 -6.481 -8.018 1.00 78.94 92 VAL A O 1
ATOM 680 N N . LYS A 1 93 ? -8.406 -5.401 -8.306 1.00 74.38 93 LYS A N 1
ATOM 681 C CA . LYS A 1 93 ? -9.213 -6.304 -7.463 1.00 74.38 93 LYS A CA 1
ATOM 682 C C . LYS A 1 93 ? -9.095 -7.778 -7.859 1.00 74.38 93 LYS A C 1
ATOM 684 O O . LYS A 1 93 ? -9.161 -8.638 -6.988 1.00 74.38 93 LYS A O 1
ATOM 689 N N . ASP A 1 94 ? -8.914 -8.048 -9.148 1.00 76.38 94 ASP A N 1
ATOM 690 C CA . ASP A 1 94 ? -8.809 -9.402 -9.699 1.00 76.38 94 ASP A CA 1
ATOM 691 C C . ASP A 1 94 ? -7.353 -9.883 -9.869 1.00 76.38 94 ASP A C 1
ATOM 693 O O . ASP A 1 94 ? -7.121 -11.015 -10.301 1.00 76.38 94 ASP A O 1
ATOM 697 N N . LEU A 1 95 ? -6.361 -9.045 -9.544 1.00 78.19 95 LEU A N 1
ATOM 698 C CA . LEU A 1 95 ? -4.944 -9.389 -9.651 1.00 78.19 95 LEU A CA 1
ATOM 699 C C . LEU A 1 95 ? -4.395 -9.879 -8.304 1.00 78.19 95 LEU A C 1
ATOM 701 O O . LEU A 1 95 ? -4.669 -9.267 -7.267 1.00 78.19 95 LEU A O 1
ATOM 705 N N . PRO A 1 96 ? -3.568 -10.942 -8.292 1.00 80.94 96 PRO A N 1
ATOM 706 C CA . PRO A 1 96 ? -2.859 -11.326 -7.081 1.00 80.94 96 PRO A CA 1
ATOM 707 C C . PRO A 1 96 ? -1.902 -10.196 -6.663 1.00 80.94 96 PRO A C 1
ATOM 709 O O . PRO A 1 96 ? -1.210 -9.638 -7.524 1.00 80.94 96 PRO A O 1
ATOM 712 N N . PRO A 1 97 ? -1.855 -9.837 -5.369 1.00 85.31 97 PRO A N 1
ATOM 713 C CA . PRO A 1 97 ? -0.928 -8.828 -4.890 1.00 85.31 97 PRO A CA 1
ATOM 714 C C . PRO A 1 97 ? 0.518 -9.326 -4.966 1.00 85.31 97 PRO A C 1
ATOM 716 O O . PRO A 1 97 ? 0.807 -10.512 -4.818 1.00 85.31 97 PRO A O 1
ATOM 719 N N . SER A 1 98 ? 1.436 -8.395 -5.210 1.00 83.88 98 SER A N 1
ATOM 720 C CA . SER A 1 98 ? 2.882 -8.624 -5.150 1.00 83.88 98 SER A CA 1
ATOM 721 C C . SER A 1 98 ? 3.369 -8.800 -3.709 1.00 83.88 98 SER A C 1
ATOM 723 O O . SER A 1 98 ? 4.323 -9.535 -3.479 1.00 83.88 98 SER A O 1
ATOM 725 N N . VAL A 1 99 ? 2.704 -8.145 -2.752 1.00 86.19 99 VAL A N 1
ATOM 726 C CA . VAL A 1 99 ? 2.924 -8.299 -1.305 1.00 86.19 99 VAL A CA 1
ATOM 727 C C . VAL A 1 99 ? 1.594 -8.617 -0.651 1.00 86.19 99 VAL A C 1
ATOM 729 O O . VAL A 1 99 ? 0.630 -7.889 -0.876 1.00 86.19 99 VAL A O 1
ATOM 732 N N . ASP A 1 100 ? 1.559 -9.677 0.147 1.00 89.06 100 ASP A N 1
ATOM 733 C CA . ASP A 1 100 ? 0.375 -10.141 0.873 1.00 89.06 100 ASP A CA 1
ATOM 734 C C . ASP A 1 100 ? 0.753 -10.400 2.335 1.00 89.06 100 ASP A C 1
ATOM 736 O O . ASP A 1 100 ? 1.007 -11.532 2.749 1.00 89.06 100 ASP A O 1
ATOM 740 N N . ASP A 1 101 ? 0.861 -9.316 3.099 1.00 88.06 101 ASP A N 1
ATOM 741 C CA . ASP A 1 101 ? 1.171 -9.330 4.525 1.00 88.06 101 ASP A CA 1
ATOM 742 C C . ASP A 1 101 ? -0.103 -9.110 5.363 1.00 88.06 101 ASP A C 1
ATOM 744 O O . ASP A 1 101 ? -1.108 -8.590 4.864 1.00 88.06 101 ASP A O 1
ATOM 748 N N . PRO A 1 102 ? -0.107 -9.476 6.659 1.00 85.38 102 PRO A N 1
ATOM 749 C CA . PRO A 1 102 ? -1.260 -9.264 7.531 1.00 85.38 102 PRO A CA 1
ATOM 750 C C . PRO A 1 102 ? -1.668 -7.782 7.587 1.00 85.38 102 PRO A C 1
ATOM 752 O O . PRO A 1 102 ? -0.997 -6.963 8.210 1.00 85.38 102 PRO A O 1
ATOM 755 N N . GLY A 1 103 ? -2.777 -7.440 6.927 1.00 87.00 103 GLY A N 1
ATOM 756 C CA . GLY A 1 103 ? -3.274 -6.066 6.833 1.00 87.00 103 GLY A CA 1
ATOM 757 C C . GLY A 1 103 ? -2.572 -5.195 5.789 1.00 87.00 103 GLY A C 1
ATOM 758 O O . GLY A 1 103 ? -2.850 -4.002 5.747 1.00 87.00 103 GLY A O 1
ATOM 759 N N . ILE A 1 104 ? -1.689 -5.729 4.939 1.00 90.56 104 ILE A N 1
ATOM 760 C CA . ILE A 1 104 ? -1.039 -4.954 3.872 1.00 90.56 104 ILE A CA 1
ATOM 761 C C . ILE A 1 104 ? -1.055 -5.750 2.576 1.00 90.56 104 ILE A C 1
ATOM 763 O O . ILE A 1 104 ? -0.496 -6.841 2.493 1.00 90.56 104 ILE A O 1
ATOM 767 N N . ARG A 1 105 ? -1.644 -5.167 1.533 1.00 91.19 105 ARG A N 1
ATOM 768 C CA . ARG A 1 105 ? -1.596 -5.722 0.179 1.00 91.19 105 ARG A CA 1
ATOM 769 C C . ARG A 1 105 ? -1.038 -4.690 -0.780 1.00 91.19 105 ARG A C 1
ATOM 771 O O . ARG A 1 105 ? -1.475 -3.543 -0.752 1.00 91.19 105 ARG A O 1
ATOM 778 N N . ALA A 1 106 ? -0.088 -5.070 -1.629 1.00 89.12 106 ALA A N 1
ATOM 779 C CA . ALA A 1 106 ? 0.485 -4.151 -2.612 1.00 89.12 106 ALA A CA 1
ATOM 780 C C . ALA A 1 106 ? 0.549 -4.755 -4.013 1.00 89.12 106 ALA A C 1
ATOM 782 O O . ALA A 1 106 ? 0.846 -5.935 -4.178 1.00 89.12 106 ALA A O 1
ATOM 783 N N . TRP A 1 107 ? 0.326 -3.924 -5.029 1.00 88.31 107 TRP A N 1
ATOM 784 C CA . TRP A 1 107 ? 0.349 -4.300 -6.438 1.00 88.31 107 TRP A CA 1
ATOM 785 C C . TRP A 1 107 ? 1.240 -3.346 -7.219 1.00 88.31 107 TRP A C 1
ATOM 787 O O . TRP A 1 107 ? 1.010 -2.133 -7.238 1.00 88.31 107 TRP A O 1
ATOM 797 N N . LEU A 1 108 ? 2.238 -3.895 -7.909 1.00 81.38 108 LEU A N 1
ATOM 798 C CA . LEU A 1 108 ? 3.047 -3.117 -8.835 1.00 81.38 108 LEU A CA 1
ATOM 799 C C . LEU A 1 108 ? 2.264 -2.865 -10.130 1.00 81.38 108 LEU A C 1
ATOM 801 O O . LEU A 1 108 ? 2.021 -3.784 -10.915 1.00 81.38 108 LEU A O 1
ATOM 805 N N . ARG A 1 109 ? 1.924 -1.604 -10.398 1.00 71.75 109 ARG A N 1
ATOM 806 C CA . ARG A 1 109 ? 1.314 -1.189 -11.659 1.00 71.75 109 ARG A CA 1
ATOM 807 C C . ARG A 1 109 ? 2.408 -0.711 -12.609 1.00 71.75 109 ARG A C 1
ATOM 809 O O . ARG A 1 109 ? 2.929 0.401 -12.505 1.00 71.75 109 ARG A O 1
ATOM 816 N N . SER A 1 110 ? 2.751 -1.566 -13.565 1.00 57.75 110 SER A N 1
ATOM 817 C CA . SER A 1 110 ? 3.467 -1.123 -14.762 1.00 57.75 110 SER A CA 1
ATOM 818 C C . SER A 1 110 ? 2.433 -0.499 -15.689 1.00 57.75 110 SER A C 1
ATOM 820 O O . SER A 1 110 ? 1.436 -1.153 -15.990 1.00 57.75 110 SER A O 1
ATOM 822 N N . ALA A 1 111 ? 2.617 0.753 -16.114 1.00 45.81 111 ALA A N 1
ATOM 823 C CA . ALA A 1 111 ? 1.768 1.317 -17.156 1.00 45.81 111 ALA A CA 1
ATOM 824 C C . ALA A 1 111 ? 1.900 0.434 -18.407 1.00 45.81 111 ALA A C 1
ATOM 826 O O . ALA A 1 111 ? 2.941 0.417 -19.061 1.00 45.81 111 ALA A O 1
ATOM 827 N N . ALA A 1 112 ? 0.876 -0.368 -18.692 1.00 34.69 112 ALA A N 1
ATOM 828 C CA . ALA A 1 112 ? 0.761 -1.013 -19.985 1.00 34.69 112 ALA A CA 1
ATOM 829 C C . ALA A 1 112 ? 0.505 0.095 -21.015 1.00 34.69 112 ALA A C 1
ATOM 831 O O . ALA A 1 112 ? -0.363 0.944 -20.798 1.00 34.69 112 ALA A O 1
ATOM 832 N N . ALA A 1 113 ? 1.338 0.103 -22.056 1.00 33.38 113 ALA A N 1
ATOM 833 C CA . ALA A 1 113 ? 1.274 0.998 -23.205 1.00 33.38 113 ALA A CA 1
ATOM 834 C C . ALA A 1 113 ? -0.106 1.013 -23.883 1.00 33.38 113 ALA A C 1
ATOM 836 O O . ALA A 1 113 ? -0.781 -0.044 -23.878 1.00 33.38 113 ALA A O 1
#

pLDDT: mean 72.8, std 17.02, range [33.38, 92.62]

Foldseek 3Di:
DDQDKWKKKFKKQDDDPPDCPPDDDDFRIKIKIKIAGCQNPDPDDPDDPVNRNVRSQVVRQVVRCVLCCVVPVPTPMHRDDIGTPRDDDPVPVPPQFPDDDDRMGMHIDRPDD

Sequence (113 aa):
MADRHYCFVVDFEGETTTEPTAFGEGLTRRSVIVEVGPEALTPAEGATPRAEAAEAAEVARTTANEVIRDVIPTIPNTAGDVTPLGELPPDVKDLPPSVDDPGIRAWLRSAAA

Secondary structure (DSSP, 8-state):
-----EEEEEEEE----S---SS-S--S-EEEEEEE-GGGS---TT--HHHHHHHHHHHHHHHHHHHHHHH-TTS--EEEEEEE-SS--HHHHTSPPSEEETTEEEEEEE---